Protein AF-A0A3B9G170-F1 (afdb_monomer_lite)

Structure (mmCIF, N/CA/C/O backbone):
data_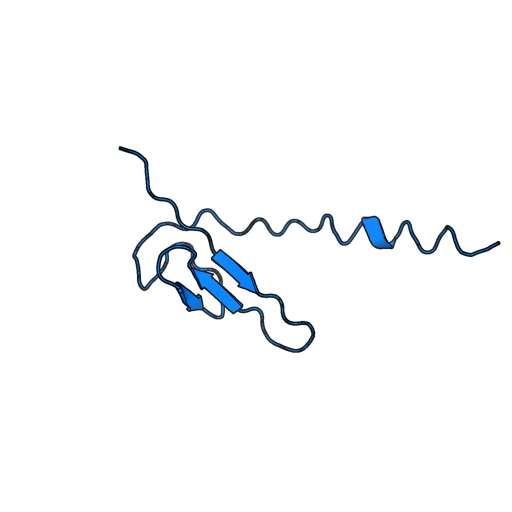AF-A0A3B9G170-F1
#
_entry.id   AF-A0A3B9G170-F1
#
loop_
_atom_site.group_PDB
_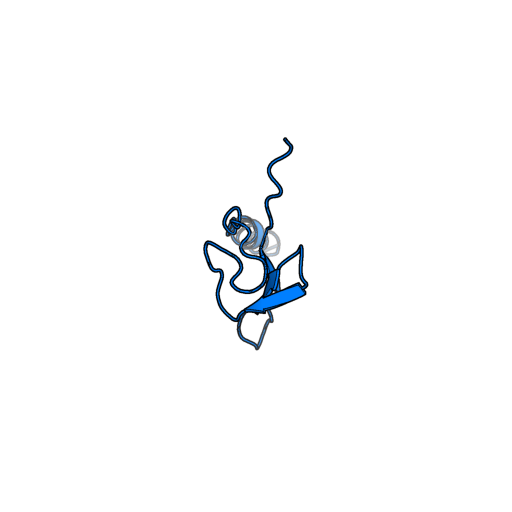atom_site.id
_atom_site.type_symbol
_atom_site.label_atom_id
_atom_site.label_alt_id
_atom_site.label_comp_id
_atom_site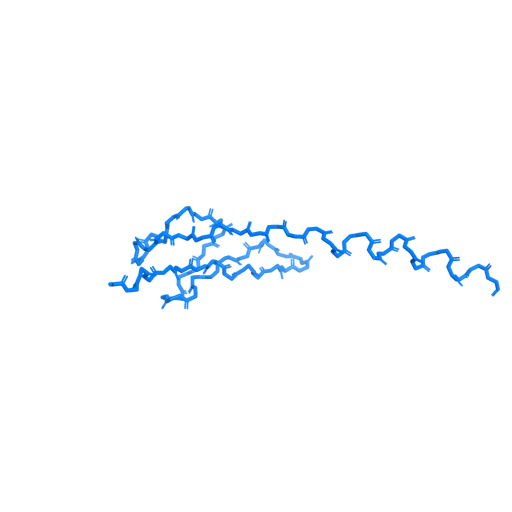.label_asym_id
_atom_site.label_entity_id
_atom_site.label_seq_id
_atom_site.pdbx_PDB_ins_code
_atom_site.Cartn_x
_atom_site.Cartn_y
_atom_site.Cartn_z
_atom_site.occupancy
_atom_site.B_iso_or_equiv
_atom_site.auth_seq_id
_atom_site.auth_comp_id
_atom_site.auth_asym_id
_atom_site.auth_atom_id
_atom_site.pd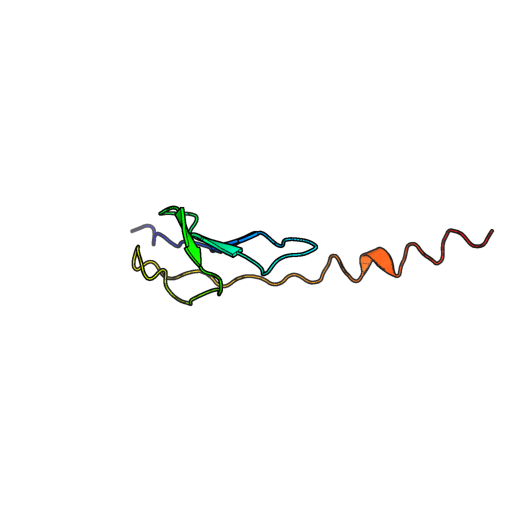bx_PDB_model_num
ATOM 1 N N . MET A 1 1 ? -10.807 3.202 21.478 1.00 45.09 1 MET A N 1
ATOM 2 C CA . MET A 1 1 ? -11.099 2.721 20.105 1.00 45.09 1 MET A CA 1
ATOM 3 C C . MET A 1 1 ? -9.786 2.558 19.338 1.00 45.09 1 MET A C 1
ATOM 5 O O . MET A 1 1 ? -9.120 3.557 19.095 1.00 45.09 1 MET A O 1
ATOM 9 N N . LYS A 1 2 ? -9.359 1.330 18.999 1.00 50.88 2 LYS A N 1
ATOM 10 C CA . LYS A 1 2 ? -8.172 1.119 18.145 1.00 50.88 2 LYS A CA 1
ATOM 11 C C . LYS A 1 2 ? -8.515 1.601 16.731 1.00 50.88 2 LYS A C 1
ATOM 13 O O . LYS A 1 2 ? -9.344 0.984 16.068 1.00 50.88 2 LYS A O 1
ATOM 18 N N . LYS A 1 3 ? -7.936 2.726 16.297 1.00 56.09 3 LYS A N 1
ATOM 19 C CA . LYS A 1 3 ? -8.093 3.238 14.926 1.00 56.09 3 LYS A CA 1
ATOM 20 C C . LYS A 1 3 ? -7.585 2.155 13.967 1.00 56.09 3 LYS A C 1
ATOM 22 O O . LYS A 1 3 ? -6.393 1.863 13.965 1.00 56.09 3 LYS A O 1
ATOM 27 N N . ARG A 1 4 ? -8.487 1.521 13.210 1.00 68.31 4 ARG A N 1
ATOM 28 C CA . ARG A 1 4 ? -8.124 0.528 12.188 1.00 68.31 4 ARG A CA 1
ATOM 29 C C . ARG A 1 4 ? -7.436 1.285 11.053 1.00 68.31 4 ARG A C 1
ATOM 31 O O . ARG A 1 4 ? -8.099 1.988 10.304 1.00 68.31 4 ARG A O 1
ATOM 38 N N . SER A 1 5 ? -6.112 1.221 10.981 1.00 70.00 5 SER A N 1
ATOM 39 C CA . SER A 1 5 ? -5.348 1.755 9.850 1.00 70.00 5 SER A CA 1
ATOM 40 C C . SER A 1 5 ? -5.021 0.626 8.888 1.00 70.00 5 SER A C 1
ATOM 42 O O . SER A 1 5 ? -4.587 -0.436 9.332 1.00 70.00 5 SER A O 1
ATOM 44 N N . ALA A 1 6 ? -5.199 0.866 7.594 1.00 79.62 6 ALA A N 1
ATOM 45 C CA . ALA A 1 6 ? -4.750 -0.049 6.554 1.00 79.62 6 ALA A CA 1
ATOM 46 C C . ALA A 1 6 ? -3.422 0.448 5.956 1.00 79.62 6 ALA A C 1
ATOM 48 O O . ALA A 1 6 ? -3.026 1.600 6.164 1.00 79.62 6 ALA A O 1
ATOM 49 N N . HIS A 1 7 ? -2.727 -0.434 5.245 1.00 83.62 7 HIS A N 1
ATOM 50 C CA . HIS A 1 7 ? -1.537 -0.106 4.465 1.00 83.62 7 HIS A CA 1
ATOM 51 C C . HIS A 1 7 ? -1.638 -0.739 3.074 1.00 83.62 7 HIS A C 1
ATOM 53 O O . HIS A 1 7 ? -2.350 -1.734 2.883 1.00 83.62 7 HIS A O 1
ATOM 59 N N . TRP A 1 8 ? -0.948 -0.126 2.112 1.00 84.69 8 TRP A N 1
ATOM 60 C CA . TRP A 1 8 ? -0.800 -0.672 0.769 1.00 84.69 8 TRP A CA 1
ATOM 61 C C . TRP A 1 8 ? 0.362 -1.653 0.743 1.00 84.69 8 TRP A C 1
ATOM 63 O O . TRP A 1 8 ? 1.476 -1.313 1.137 1.00 84.69 8 TRP A O 1
ATOM 73 N N . ILE A 1 9 ? 0.097 -2.852 0.250 1.00 84.62 9 ILE A N 1
ATOM 74 C CA . ILE A 1 9 ? 1.101 -3.852 -0.078 1.00 84.62 9 ILE A CA 1
ATOM 75 C C . ILE A 1 9 ? 1.539 -3.552 -1.510 1.00 84.62 9 ILE A C 1
ATOM 77 O O . ILE A 1 9 ? 0.773 -3.778 -2.445 1.00 84.62 9 ILE A O 1
ATOM 81 N N . GLN A 1 10 ? 2.734 -2.985 -1.680 1.00 83.75 10 GLN A N 1
ATOM 82 C CA . GLN A 1 10 ? 3.302 -2.737 -3.003 1.00 83.75 10 GLN A CA 1
ATOM 83 C C . GLN A 1 10 ? 3.905 -4.034 -3.544 1.00 83.75 10 GLN A C 1
ATOM 85 O O . GLN A 1 10 ? 4.852 -4.578 -2.978 1.00 83.75 10 GLN A O 1
ATOM 90 N N . ARG A 1 11 ? 3.358 -4.525 -4.650 1.00 80.88 11 ARG A N 1
ATOM 91 C CA . ARG A 1 11 ? 3.901 -5.623 -5.443 1.00 80.88 11 ARG A CA 1
ATOM 92 C C . ARG A 1 11 ? 4.651 -5.002 -6.611 1.00 80.88 11 ARG A C 1
ATOM 94 O O . ARG A 1 11 ? 4.057 -4.635 -7.625 1.00 80.88 11 ARG A O 1
ATOM 101 N N . THR A 1 12 ? 5.953 -4.832 -6.425 1.00 75.94 12 THR A N 1
ATOM 102 C CA . THR A 1 12 ? 6.852 -4.424 -7.499 1.00 75.94 12 THR A CA 1
ATOM 103 C C . THR A 1 12 ? 7.039 -5.618 -8.434 1.00 75.94 12 THR A C 1
ATOM 105 O O . THR A 1 12 ? 7.228 -6.758 -8.002 1.00 75.94 12 THR A O 1
ATOM 108 N N . HIS A 1 13 ? 6.928 -5.389 -9.737 1.00 74.38 13 HIS A N 1
ATOM 109 C CA . HIS A 1 13 ? 7.169 -6.415 -10.741 1.00 74.38 13 HIS A CA 1
ATOM 110 C C . HIS A 1 13 ? 8.338 -5.969 -11.609 1.00 74.38 13 HIS A C 1
ATOM 112 O O . HIS A 1 13 ? 8.305 -4.880 -12.166 1.00 74.38 13 HIS A O 1
ATOM 118 N N . LEU A 1 14 ? 9.336 -6.835 -11.788 1.00 70.69 14 LEU A N 1
ATOM 119 C CA . LEU A 1 14 ? 10.570 -6.507 -12.516 1.00 70.69 14 LEU A CA 1
ATOM 120 C C . LEU A 1 14 ? 10.328 -6.018 -13.962 1.00 70.69 14 LEU A C 1
ATOM 122 O O . LEU A 1 14 ? 11.120 -5.263 -14.506 1.00 70.69 14 LEU A O 1
ATOM 126 N N . PHE A 1 15 ? 9.206 -6.423 -14.570 1.00 69.81 15 PHE A N 1
ATOM 127 C CA . PHE A 1 15 ? 8.830 -6.092 -15.951 1.00 69.81 15 PHE A CA 1
ATOM 128 C C . PHE A 1 15 ? 7.401 -5.540 -16.090 1.00 69.81 15 PHE A C 1
ATOM 130 O O . PHE A 1 15 ? 6.881 -5.439 -17.202 1.00 69.81 15 PHE A O 1
ATOM 137 N N . ARG A 1 16 ? 6.704 -5.247 -14.984 1.00 68.81 16 ARG A N 1
ATOM 138 C CA . ARG A 1 16 ? 5.310 -4.762 -15.015 1.00 68.81 16 ARG A CA 1
ATOM 139 C C . ARG A 1 16 ? 5.130 -3.594 -14.057 1.00 68.81 16 ARG A C 1
ATOM 141 O O . ARG A 1 16 ? 5.930 -3.393 -13.156 1.00 68.81 16 ARG A O 1
ATOM 148 N N . LYS A 1 17 ? 4.061 -2.826 -14.267 1.00 74.06 17 LYS A N 1
ATOM 149 C CA . LYS A 1 17 ? 3.698 -1.718 -13.377 1.00 74.06 17 LYS A CA 1
ATOM 150 C C . LYS A 1 17 ? 3.473 -2.229 -11.955 1.00 74.06 17 LYS A C 1
ATOM 152 O O . LYS A 1 17 ? 2.914 -3.311 -11.777 1.00 74.06 17 LYS A O 1
ATOM 157 N N . ASP A 1 18 ? 3.874 -1.420 -10.983 1.00 79.12 18 ASP A N 1
ATOM 158 C CA . ASP A 1 18 ? 3.624 -1.665 -9.569 1.00 79.12 18 ASP A CA 1
ATOM 159 C C . ASP A 1 18 ? 2.128 -1.810 -9.286 1.00 79.12 18 ASP A C 1
ATOM 161 O O . ASP A 1 18 ? 1.306 -0.994 -9.721 1.00 79.12 18 ASP A O 1
ATOM 165 N N . GLU A 1 19 ? 1.777 -2.847 -8.532 1.00 84.62 19 GLU A N 1
ATOM 166 C CA . GLU A 1 19 ? 0.414 -3.081 -8.066 1.00 84.62 19 GLU A CA 1
ATOM 167 C C . GLU A 1 19 ? 0.345 -2.851 -6.555 1.00 84.62 19 GLU A C 1
ATOM 169 O O . GLU A 1 19 ? 1.179 -3.338 -5.800 1.00 84.62 19 GLU A O 1
ATOM 174 N N . TYR A 1 20 ? -0.655 -2.106 -6.097 1.00 86.12 20 TYR A N 1
ATOM 175 C CA . TYR A 1 20 ? -0.876 -1.804 -4.687 1.00 86.12 20 TYR A CA 1
ATOM 176 C C . TYR A 1 20 ? -2.129 -2.521 -4.201 1.00 86.12 20 TYR A C 1
ATOM 178 O O . TYR A 1 20 ? -3.236 -2.219 -4.646 1.00 86.12 20 TYR A O 1
ATOM 186 N N . GLU A 1 21 ? -1.973 -3.444 -3.258 1.00 87.81 21 GLU A N 1
ATOM 187 C CA . GLU A 1 21 ? -3.076 -4.211 -2.678 1.00 87.81 21 GLU A CA 1
ATOM 188 C C . GLU A 1 21 ? -3.402 -3.721 -1.260 1.00 87.81 21 GLU A C 1
ATOM 190 O O . GLU A 1 21 ? -2.522 -3.504 -0.429 1.00 87.81 21 GLU A O 1
ATOM 195 N N . CYS A 1 22 ? -4.680 -3.505 -0.963 1.00 87.50 22 CYS A N 1
ATOM 196 C CA . CYS A 1 22 ? -5.131 -3.121 0.370 1.00 87.50 22 CYS A CA 1
ATOM 197 C C . CYS A 1 22 ? -5.050 -4.323 1.320 1.00 87.50 22 CYS A C 1
ATOM 199 O O . CYS A 1 22 ? -5.793 -5.289 1.148 1.00 87.50 22 CYS A O 1
ATOM 201 N N . SER A 1 23 ? -4.259 -4.215 2.392 1.00 83.75 23 SER A N 1
ATOM 202 C CA . SER A 1 23 ? -4.116 -5.275 3.407 1.00 83.75 23 SER A CA 1
ATOM 203 C C . SER A 1 23 ? -5.425 -5.663 4.122 1.00 83.75 23 SER A C 1
ATOM 205 O O . SER A 1 23 ? -5.485 -6.724 4.738 1.00 83.75 23 SER A O 1
ATOM 207 N N . LEU A 1 24 ? -6.465 -4.822 4.074 1.00 84.50 24 LEU A N 1
ATOM 208 C CA . LEU A 1 24 ? -7.719 -5.073 4.789 1.00 84.50 24 LEU A CA 1
ATOM 209 C C . LEU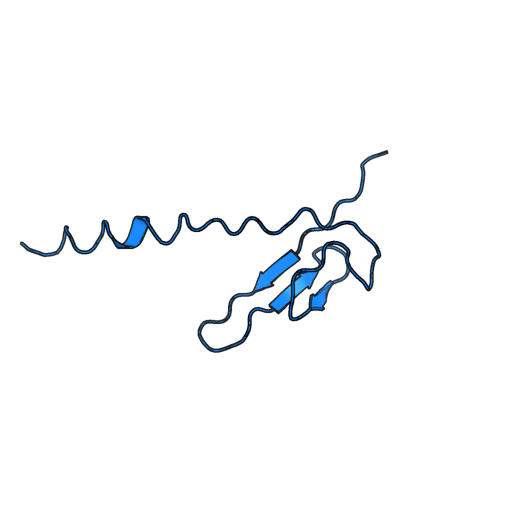 A 1 24 ? -8.797 -5.733 3.922 1.00 84.50 24 LEU A C 1
ATOM 211 O O . LEU A 1 24 ? -9.491 -6.629 4.388 1.00 84.50 24 LEU A O 1
ATOM 215 N N . CYS A 1 25 ? -8.989 -5.247 2.695 1.00 86.94 25 CYS A N 1
ATOM 216 C CA . CYS A 1 25 ? -10.084 -5.688 1.827 1.00 86.94 25 CYS A CA 1
ATOM 217 C C . CYS A 1 25 ? -9.612 -6.359 0.535 1.00 86.94 25 CYS A C 1
ATOM 219 O O . CYS A 1 25 ? -10.449 -6.747 -0.271 1.00 86.94 25 CYS A O 1
ATOM 221 N N . GLY A 1 26 ? -8.299 -6.439 0.297 1.00 85.62 26 GLY A N 1
ATOM 222 C CA . GLY A 1 26 ? -7.734 -7.033 -0.916 1.00 85.62 26 GLY A CA 1
ATOM 223 C C . GLY A 1 26 ? -7.957 -6.217 -2.193 1.00 85.62 26 GLY A C 1
ATOM 224 O O . GLY A 1 26 ? -7.731 -6.721 -3.287 1.00 85.62 26 GLY A O 1
ATOM 225 N N . TYR A 1 27 ? -8.409 -4.961 -2.092 1.00 87.44 27 TYR A N 1
ATOM 226 C CA . TYR A 1 27 ? -8.584 -4.103 -3.266 1.00 87.44 27 TYR A CA 1
ATOM 227 C C . TYR A 1 27 ? -7.234 -3.780 -3.907 1.00 87.44 27 TYR A C 1
ATOM 229 O O . TYR A 1 27 ? -6.333 -3.300 -3.218 1.00 87.44 27 TYR A O 1
ATOM 237 N N . ARG A 1 28 ? -7.127 -3.989 -5.220 1.00 87.00 28 ARG A N 1
ATOM 238 C CA . ARG A 1 28 ? -5.920 -3.733 -6.009 1.00 87.00 28 ARG A CA 1
ATOM 239 C C . ARG A 1 28 ? -6.046 -2.429 -6.777 1.00 87.00 28 ARG A C 1
ATOM 241 O O . ARG A 1 28 ? -7.072 -2.153 -7.395 1.00 87.00 28 ARG A O 1
ATOM 248 N N . SER A 1 29 ? -4.989 -1.637 -6.738 1.00 82.62 29 SER A N 1
ATOM 249 C CA . SER A 1 29 ? -4.884 -0.344 -7.394 1.00 82.62 29 SER A CA 1
ATOM 250 C C . SER A 1 29 ? -3.529 -0.223 -8.075 1.00 82.62 29 SER A C 1
ATOM 252 O O . SER A 1 29 ? -2.516 -0.613 -7.512 1.00 82.62 29 SER A O 1
ATOM 254 N N . GLY A 1 30 ? -3.478 0.397 -9.252 1.00 81.00 30 GLY A N 1
ATOM 255 C CA . GLY A 1 30 ? -2.203 0.731 -9.898 1.00 81.00 30 GLY A CA 1
ATOM 256 C C . GLY A 1 30 ? -1.478 1.933 -9.276 1.00 81.00 30 GLY A C 1
ATOM 257 O O . GLY A 1 30 ? -0.433 2.334 -9.777 1.00 81.00 30 GLY A O 1
ATOM 258 N N . LYS A 1 31 ? -2.054 2.578 -8.249 1.00 78.81 31 LYS A N 1
ATOM 259 C CA . LYS A 1 31 ? -1.481 3.749 -7.560 1.00 78.81 31 LYS A CA 1
ATOM 260 C C . LYS A 1 31 ? -1.808 3.740 -6.059 1.00 78.81 31 LYS A C 1
ATOM 262 O O . LYS A 1 31 ? -2.917 3.335 -5.691 1.00 78.81 31 LYS A O 1
ATOM 267 N N . PRO A 1 32 ? -0.920 4.248 -5.188 1.00 76.62 32 PRO A N 1
ATOM 268 C CA . PRO A 1 32 ? -1.189 4.349 -3.760 1.00 76.62 32 PRO A CA 1
ATOM 269 C C . PRO A 1 32 ? -2.076 5.569 -3.470 1.00 76.62 32 PRO A C 1
ATOM 271 O O . PRO A 1 32 ? -1.653 6.719 -3.585 1.00 76.62 32 PRO A O 1
ATOM 274 N N . TYR A 1 33 ? -3.328 5.332 -3.079 1.00 77.94 33 TYR A N 1
ATOM 275 C CA . TYR A 1 33 ? -4.250 6.396 -2.664 1.00 77.94 33 TYR A CA 1
ATOM 276 C C . TYR A 1 33 ? -4.138 6.679 -1.157 1.00 77.94 33 TYR A C 1
ATOM 278 O O . TYR A 1 33 ? -3.867 5.779 -0.367 1.00 77.94 33 TYR A O 1
ATOM 286 N N . LYS A 1 34 ? -4.410 7.915 -0.712 1.00 80.81 34 LYS A N 1
ATOM 287 C CA . LYS A 1 34 ? -4.433 8.253 0.734 1.00 80.81 34 LYS A CA 1
ATOM 288 C C . LYS A 1 34 ? -5.501 7.474 1.512 1.00 80.81 34 LYS A C 1
ATOM 290 O O . LYS A 1 34 ? -5.351 7.232 2.707 1.00 80.81 34 LYS A O 1
ATOM 295 N N . THR A 1 35 ? -6.555 7.064 0.817 1.00 82.62 35 THR A N 1
ATOM 296 C CA . THR A 1 35 ? -7.677 6.309 1.365 1.00 82.62 35 THR A CA 1
ATOM 297 C C . THR A 1 35 ? -8.034 5.196 0.393 1.00 82.62 35 THR A C 1
ATOM 299 O O . THR A 1 35 ? -8.066 5.405 -0.818 1.00 82.62 35 THR A O 1
ATOM 302 N N . CYS A 1 36 ? -8.306 4.012 0.924 1.00 85.25 36 CYS A N 1
ATOM 303 C CA . CYS A 1 36 ? -8.820 2.883 0.157 1.00 85.25 36 CYS A CA 1
ATOM 304 C C . CYS A 1 36 ? -10.215 3.213 -0.414 1.00 85.25 36 CYS A C 1
ATOM 306 O O . CYS A 1 36 ? -11.129 3.420 0.382 1.00 85.25 36 CYS A O 1
ATOM 308 N N . PRO A 1 37 ? -10.433 3.231 -1.743 1.00 83.38 37 PRO A N 1
ATOM 309 C CA . PRO A 1 37 ? -11.741 3.570 -2.317 1.00 83.38 37 PRO A CA 1
ATOM 310 C C . PRO A 1 37 ? -12.809 2.506 -2.029 1.00 83.38 37 PRO A C 1
ATOM 312 O O . PRO A 1 37 ? -13.989 2.821 -1.967 1.00 83.38 37 PRO A O 1
ATOM 315 N N . HIS A 1 38 ? -12.400 1.255 -1.809 1.00 84.94 38 HIS A N 1
ATOM 316 C CA . HIS A 1 38 ? -13.319 0.154 -1.525 1.00 84.94 38 HIS A CA 1
ATOM 317 C C . HIS A 1 38 ? -13.734 0.085 -0.048 1.00 84.94 38 HIS A C 1
ATOM 319 O O . HIS A 1 38 ? -14.863 -0.251 0.284 1.00 84.94 38 HIS A O 1
ATOM 325 N N . CYS A 1 39 ? -12.797 0.352 0.859 1.00 84.00 39 CYS A N 1
ATOM 326 C CA . CYS A 1 39 ? -12.967 0.130 2.293 1.00 84.00 39 CYS A CA 1
ATOM 327 C C . CYS A 1 39 ? -13.015 1.421 3.119 1.00 84.00 39 CYS A C 1
ATOM 329 O O . CYS A 1 39 ? -13.273 1.369 4.318 1.00 84.00 39 CYS A O 1
ATOM 331 N N . GLY A 1 40 ? -12.737 2.574 2.507 1.00 82.06 40 GLY A N 1
ATOM 332 C CA . GLY A 1 40 ? -12.790 3.889 3.148 1.00 82.06 40 GLY A CA 1
ATOM 333 C C . GLY A 1 40 ? -11.729 4.125 4.226 1.00 82.06 40 GLY A C 1
ATOM 334 O O . GLY A 1 40 ? -11.743 5.172 4.869 1.00 82.06 40 GLY A O 1
ATOM 335 N N . LEU A 1 41 ? -10.807 3.180 4.453 1.00 83.31 41 LEU A N 1
ATOM 336 C CA . LEU A 1 41 ? -9.801 3.320 5.501 1.00 83.31 41 LEU A CA 1
ATOM 337 C C . LEU A 1 41 ? -8.640 4.224 5.070 1.00 83.31 41 LEU A C 1
ATOM 339 O O . LEU A 1 41 ? -8.132 4.073 3.950 1.00 83.31 41 LEU A O 1
ATOM 343 N N . PRO A 1 42 ? -8.178 5.113 5.970 1.00 80.75 42 PRO A N 1
ATOM 344 C CA . PRO A 1 42 ? -6.997 5.923 5.737 1.00 80.75 42 PRO A CA 1
ATOM 345 C C . PRO A 1 42 ? -5.761 5.024 5.720 1.00 80.75 42 PRO A C 1
ATOM 347 O O . PRO A 1 42 ? -5.518 4.235 6.643 1.00 80.75 42 PRO A O 1
ATOM 350 N N . MET A 1 43 ? -4.989 5.156 4.651 1.00 79.50 43 MET A N 1
ATOM 351 C CA . MET A 1 43 ? -3.768 4.403 4.424 1.00 79.50 43 MET A CA 1
ATOM 352 C C . MET A 1 43 ? -2.605 5.159 5.059 1.00 79.50 43 MET A C 1
ATOM 354 O O . MET A 1 43 ? -2.343 6.313 4.713 1.00 79.50 43 MET A O 1
ATOM 358 N N . LYS A 1 44 ? -1.904 4.529 6.010 1.00 71.06 44 LYS A N 1
ATOM 359 C CA . LYS A 1 44 ? -0.621 5.066 6.489 1.00 71.06 44 LYS A CA 1
ATOM 360 C C . LYS A 1 44 ? 0.368 4.900 5.334 1.00 71.06 44 LYS A C 1
ATOM 362 O O . LYS A 1 44 ? 0.602 3.775 4.913 1.00 71.06 44 LYS A O 1
ATOM 367 N N . GLY A 1 45 ? 0.810 6.024 4.769 1.00 60.31 45 GLY A N 1
ATOM 368 C CA . GLY A 1 45 ? 1.504 6.109 3.481 1.00 60.31 45 GLY A CA 1
ATOM 369 C C . GLY A 1 45 ? 2.629 5.093 3.286 1.00 60.31 45 GLY A C 1
ATOM 370 O O . GLY A 1 45 ? 3.258 4.642 4.242 1.00 60.31 45 GLY A O 1
ATOM 371 N N . SER A 1 46 ? 2.875 4.748 2.023 1.00 55.06 46 SER A N 1
ATOM 372 C CA . SER A 1 46 ? 3.985 3.893 1.615 1.00 55.06 46 SER A CA 1
ATOM 373 C C . SER A 1 46 ? 5.302 4.562 2.001 1.00 55.06 46 SER A C 1
ATOM 375 O O . SER A 1 46 ? 5.676 5.577 1.412 1.00 55.06 46 SER A O 1
ATOM 377 N N . LYS A 1 47 ? 6.007 3.997 2.984 1.00 47.78 47 LYS A N 1
ATOM 378 C CA . LYS A 1 47 ? 7.444 4.225 3.115 1.00 47.78 47 LYS A CA 1
ATOM 379 C C . LYS A 1 47 ? 8.092 3.644 1.858 1.00 47.78 47 LYS A C 1
ATOM 381 O O . LYS A 1 47 ? 8.251 2.434 1.759 1.00 47.78 47 LYS A O 1
ATOM 386 N N . TYR A 1 48 ? 8.391 4.489 0.877 1.00 51.12 48 TYR A N 1
ATOM 387 C CA . TYR A 1 48 ? 9.455 4.173 -0.065 1.00 51.12 48 TYR A CA 1
ATOM 388 C C . TYR A 1 48 ? 10.743 4.259 0.753 1.00 51.12 48 TYR A C 1
ATOM 390 O O . TYR A 1 48 ? 11.115 5.348 1.186 1.00 51.12 48 TYR A O 1
ATOM 398 N N . ASP A 1 49 ? 11.322 3.106 1.075 1.00 49.47 49 ASP A N 1
ATOM 399 C CA . ASP A 1 49 ? 12.560 2.985 1.843 1.00 49.47 49 ASP A CA 1
ATOM 400 C C . ASP A 1 49 ? 13.658 2.580 0.835 1.00 49.47 49 ASP A C 1
ATOM 402 O O . ASP A 1 49 ? 13.790 1.399 0.520 1.00 49.47 49 ASP A O 1
ATOM 406 N N . PRO A 1 50 ? 14.380 3.543 0.225 1.00 48.72 50 PRO A N 1
ATOM 407 C CA . PRO A 1 50 ? 15.425 3.275 -0.770 1.00 48.72 50 PRO A CA 1
ATOM 408 C C . PRO A 1 50 ? 16.709 2.666 -0.183 1.00 48.72 50 PRO A C 1
ATOM 410 O O . PRO A 1 50 ? 17.719 2.613 -0.873 1.00 48.72 50 PRO A O 1
ATOM 413 N N . SER A 1 51 ? 16.679 2.156 1.050 1.00 51.16 51 SER A N 1
ATOM 414 C CA . SER A 1 51 ? 17.833 1.550 1.729 1.00 51.16 51 SER A CA 1
ATOM 415 C C . SER A 1 51 ? 18.399 0.306 1.026 1.00 51.16 51 SER A C 1
ATOM 417 O O . SER A 1 51 ? 19.504 -0.112 1.338 1.00 51.16 51 SER A O 1
ATOM 419 N N . TRP A 1 52 ? 17.688 -0.264 0.046 1.00 52.06 52 TRP A N 1
ATOM 420 C CA . TRP A 1 52 ? 18.205 -1.345 -0.805 1.00 52.06 52 TRP A CA 1
ATOM 421 C C . TRP A 1 52 ? 19.174 -0.860 -1.903 1.00 52.06 52 TRP A C 1
ATOM 423 O O . TRP A 1 52 ? 19.907 -1.668 -2.4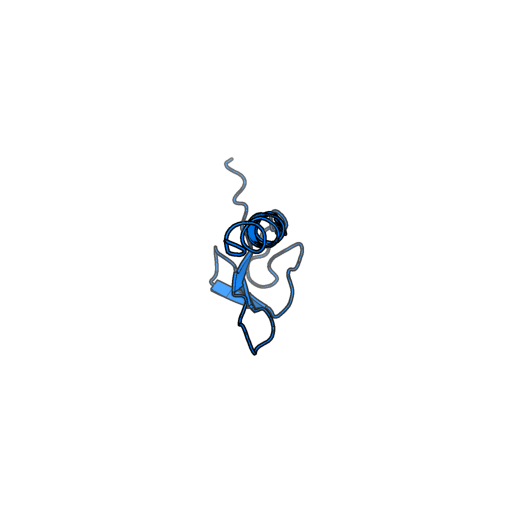61 1.00 52.06 52 TRP A O 1
ATOM 433 N N . VAL A 1 53 ? 19.183 0.440 -2.227 1.00 52.22 53 VAL A N 1
ATOM 434 C CA . VAL A 1 53 ? 20.030 1.011 -3.293 1.00 52.22 53 VAL A CA 1
ATOM 435 C C . VAL A 1 53 ? 21.461 1.269 -2.805 1.00 52.22 53 VAL A C 1
ATOM 437 O O . VAL A 1 53 ? 22.398 1.043 -3.563 1.00 52.22 53 VAL A O 1
ATOM 440 N N . ASP A 1 54 ? 21.644 1.655 -1.540 1.00 51.09 54 ASP A N 1
ATOM 441 C CA . ASP A 1 54 ? 22.972 1.912 -0.954 1.00 51.09 54 ASP A CA 1
ATOM 442 C C . ASP A 1 54 ? 23.821 0.637 -0.772 1.00 51.09 54 ASP A C 1
ATOM 444 O O . ASP A 1 54 ? 25.044 0.688 -0.849 1.00 51.09 54 ASP A O 1
ATOM 448 N N . GLU A 1 55 ? 23.198 -0.530 -0.588 1.00 51.78 55 GLU A N 1
ATOM 449 C CA . GLU A 1 55 ? 23.923 -1.793 -0.354 1.00 51.78 55 GLU A CA 1
ATOM 450 C C . GLU A 1 55 ? 24.576 -2.370 -1.630 1.00 51.78 55 GLU A C 1
ATOM 452 O O . GLU A 1 55 ? 25.415 -3.265 -1.538 1.00 51.78 55 GLU A O 1
ATOM 457 N N . MET A 1 56 ? 24.219 -1.884 -2.828 1.00 52.81 56 MET A N 1
ATOM 458 C CA . MET A 1 56 ? 24.780 -2.381 -4.096 1.00 52.81 56 MET A CA 1
ATOM 459 C C . MET A 1 56 ? 26.076 -1.659 -4.497 1.00 52.81 56 MET A C 1
ATOM 461 O O . MET A 1 56 ? 26.928 -2.262 -5.144 1.00 52.81 56 MET A O 1
ATOM 465 N N . GLU A 1 57 ? 26.272 -0.409 -4.061 1.00 53.47 57 GLU A N 1
ATOM 466 C CA . GLU A 1 57 ? 27.504 0.356 -4.325 1.00 53.47 57 GLU A CA 1
ATOM 467 C C . GLU A 1 57 ? 28.701 -0.181 -3.508 1.00 53.47 57 GLU A C 1
ATOM 469 O O . GLU A 1 57 ? 29.856 -0.009 -3.891 1.00 53.47 57 GLU A O 1
ATOM 474 N N . ALA A 1 58 ? 28.437 -0.912 -2.418 1.00 55.75 58 ALA A N 1
ATOM 475 C CA . ALA A 1 58 ? 29.464 -1.537 -1.583 1.00 55.75 58 ALA A CA 1
ATOM 476 C C . ALA A 1 58 ? 29.985 -2.890 -2.117 1.00 55.75 58 ALA A C 1
ATOM 478 O O . ALA A 1 58 ? 31.044 -3.345 -1.685 1.00 55.75 58 ALA A O 1
ATOM 479 N N . VAL A 1 59 ? 29.269 -3.548 -3.039 1.00 55.22 59 VAL A N 1
ATOM 480 C CA . VAL A 1 59 ? 29.639 -4.884 -3.552 1.00 55.22 59 VAL A CA 1
ATOM 481 C C . VAL A 1 59 ? 30.659 -4.822 -4.692 1.00 55.22 59 VAL A C 1
ATOM 483 O O . VAL A 1 59 ? 31.515 -5.702 -4.771 1.00 55.22 59 VAL A O 1
ATOM 486 N N . ASP A 1 60 ? 30.641 -3.779 -5.525 1.00 55.00 60 ASP A N 1
ATOM 487 C CA . ASP A 1 60 ? 31.580 -3.653 -6.655 1.00 55.00 60 ASP A CA 1
ATOM 488 C C . ASP A 1 60 ? 33.020 -3.314 -6.222 1.00 55.00 60 ASP A C 1
ATOM 490 O O . ASP A 1 60 ? 33.957 -3.515 -6.988 1.00 55.00 60 ASP A O 1
ATOM 494 N N . ALA A 1 61 ? 33.232 -2.865 -4.981 1.00 58.97 61 ALA A N 1
ATOM 495 C CA . ALA A 1 61 ? 34.567 -2.575 -4.447 1.00 58.97 61 ALA A CA 1
ATOM 496 C C . ALA A 1 61 ? 35.293 -3.802 -3.851 1.00 58.97 61 ALA A C 1
ATOM 498 O O . ALA A 1 61 ? 36.443 -3.678 -3.436 1.00 58.97 61 ALA A O 1
ATOM 499 N N . ILE A 1 62 ? 34.638 -4.969 -3.761 1.00 61.78 62 ILE A N 1
ATOM 500 C CA . ILE A 1 62 ? 35.187 -6.175 -3.102 1.00 61.78 62 ILE A CA 1
ATOM 501 C C . ILE A 1 62 ? 35.701 -7.218 -4.116 1.00 61.78 62 ILE A C 1
ATOM 503 O O . ILE A 1 62 ? 36.453 -8.109 -3.736 1.00 61.78 62 ILE A O 1
ATOM 507 N N . PHE A 1 63 ? 35.341 -7.115 -5.400 1.00 58.94 63 PHE A N 1
ATOM 508 C CA . PHE A 1 63 ? 35.686 -8.106 -6.437 1.00 58.94 63 PHE A CA 1
ATOM 509 C C . PHE A 1 63 ? 36.807 -7.669 -7.402 1.00 58.94 63 PHE A C 1
ATOM 511 O O . PHE A 1 63 ? 36.939 -8.252 -8.476 1.00 58.94 63 PHE A O 1
ATOM 518 N N . ASP A 1 64 ? 37.615 -6.677 -7.022 1.00 55.47 64 ASP A N 1
ATOM 519 C CA . ASP A 1 64 ? 38.860 -6.306 -7.716 1.00 55.47 64 ASP A CA 1
ATOM 520 C C . ASP A 1 64 ? 40.073 -6.707 -6.846 1.00 55.47 64 ASP A C 1
ATOM 522 O O . ASP A 1 64 ? 40.777 -5.859 -6.306 1.00 55.47 64 ASP A O 1
ATOM 526 N N . ASP A 1 65 ? 40.251 -8.016 -6.630 1.00 47.84 65 ASP A N 1
ATOM 527 C CA . ASP A 1 65 ? 41.530 -8.658 -6.256 1.00 47.84 65 ASP A CA 1
ATOM 528 C C . ASP A 1 65 ? 41.609 -10.063 -6.879 1.00 47.84 65 ASP A C 1
ATOM 530 O O . ASP A 1 65 ? 40.729 -10.908 -6.577 1.00 47.84 65 ASP A O 1
#

pLDDT: mean 70.5, std 14.15, range [45.09, 87.81]

Radius of gyration: 16.89 Å; chains: 1; bounding box: 55×17×36 Å

Foldseek 3Di:
DPQDEWAWDWDDDPPDQIWTAIPPPRDIDSDDDCADPVPRHGYPDDPPPCVVVVVVVVVVVPPPD

Sequence (65 aa):
MKKRSAHWIQRTHLFRKDEYECSLCGYRSGKPYKTCPHCGLPMKGSKYDPSWVDEMEAVDAIFDD

Secondary structure (DSSP, 8-state):
-----B-EEEEEETTEEEEEEETTT--EESS--SB-TTT-PBB------THHHHHHHTTTTSS--